Protein AF-A0A0B6Y8K1-F1 (afdb_monomer_lite)

InterPro domains:
  IPR013649 Integrin alpha, first immunoglubulin-like domain [PF08441] (2-98)
  IPR032695 Integrin domain superfamily [SSF69179] (2-98)

Secondary structure (DSSP, 8-state):
-EEETTEEEEEEEEEEEEEE--SS--SEEEEEEEEEE--SPPPTTPPPSEEEEETTTEEESEEEEEEEEEBTEEEEEEEEEEEE---S--SSPP-EEE-

Radius of gyration: 16.27 Å; chains: 1; bounding box: 35×30×46 Å

Sequence (99 aa):
MCVYNGQPWYCLEASVCLHYSGQNLPMLTEVNITLQLDTLERHQNERSRMFFTRDSDKQIELINDLVTANLNQETCYRNYTIYIRKSRDVITPLMMELA

Organism: NCBI:txid1028688

Foldseek 3Di:
DDDAPNDDFDKDKDWDKDAAEDPPDDQKDKDKKKKFWQPPDDDPPDDGQKFFDDPRHDTDGMDIDIDMHGYRDMDGPDMTIMTGHDDPPPPDDIDMDMD

Structure (mmCIF, N/CA/C/O backbone):
data_AF-A0A0B6Y8K1-F1
#
_entry.id   AF-A0A0B6Y8K1-F1
#
loop_
_atom_site.group_PDB
_atom_site.id
_atom_site.type_symbol
_atom_site.label_atom_id
_atom_site.label_alt_id
_atom_site.label_comp_id
_atom_site.label_asym_id
_atom_site.label_entity_id
_atom_site.label_seq_id
_atom_site.pdbx_PDB_ins_code
_atom_site.Cartn_x
_atom_site.Cartn_y
_atom_site.Cartn_z
_atom_site.occupancy
_atom_site.B_iso_or_equiv
_atom_site.auth_seq_id
_atom_site.auth_comp_id
_atom_site.auth_asym_id
_atom_site.auth_atom_id
_atom_site.pdbx_PDB_model_num
ATOM 1 N N . MET A 1 1 ? -17.848 -0.477 3.275 1.00 72.38 1 MET A N 1
ATOM 2 C CA . MET A 1 1 ? -17.650 -0.859 4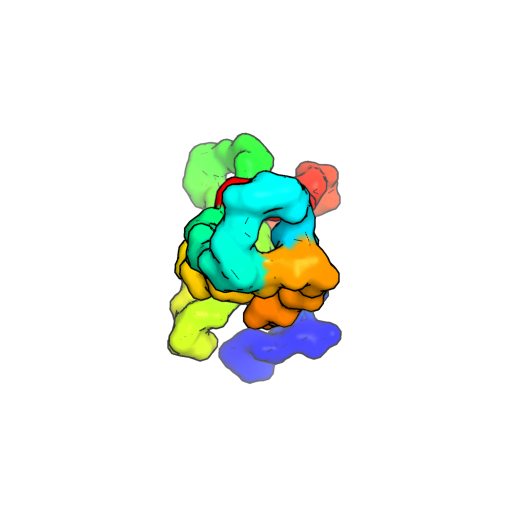.692 1.00 72.38 1 MET A CA 1
ATOM 3 C C . MET A 1 1 ? -17.006 -2.227 4.686 1.00 72.38 1 MET A C 1
ATOM 5 O O . MET A 1 1 ? -17.609 -3.145 4.147 1.00 72.38 1 MET A O 1
ATOM 9 N N . CYS A 1 2 ? -15.769 -2.330 5.169 1.00 90.69 2 CYS A N 1
ATOM 10 C CA . CYS A 1 2 ? -15.017 -3.585 5.153 1.00 90.69 2 CYS A CA 1
ATOM 11 C C . CYS A 1 2 ? -15.300 -4.395 6.419 1.00 90.69 2 CYS A C 1
ATOM 13 O O . CYS A 1 2 ? -15.779 -3.845 7.413 1.00 90.69 2 CYS A O 1
ATOM 15 N N . VAL A 1 3 ? -14.987 -5.690 6.391 1.00 89.19 3 VAL A N 1
ATOM 16 C CA . VAL A 1 3 ? -15.112 -6.580 7.550 1.00 89.19 3 VAL A CA 1
ATOM 17 C C . VAL A 1 3 ? -13.725 -7.065 7.949 1.00 89.19 3 VAL A C 1
ATOM 19 O O . VAL A 1 3 ? -13.006 -7.620 7.126 1.00 89.19 3 VAL A O 1
ATOM 22 N N . TYR A 1 4 ? -13.366 -6.872 9.214 1.00 88.12 4 TYR A N 1
ATOM 23 C CA . TYR A 1 4 ? -12.134 -7.380 9.812 1.00 88.12 4 TYR A CA 1
ATOM 24 C C . TYR A 1 4 ? -12.473 -8.052 11.146 1.00 88.12 4 TYR A C 1
ATOM 26 O O . TYR A 1 4 ? -13.141 -7.462 11.997 1.00 88.12 4 TYR A O 1
ATOM 34 N N . ASN A 1 5 ? -12.072 -9.317 11.297 1.00 87.56 5 ASN A N 1
ATOM 35 C CA . ASN A 1 5 ? -12.382 -10.192 12.438 1.00 87.56 5 ASN A CA 1
ATOM 36 C C . ASN A 1 5 ? -13.881 -10.257 12.776 1.00 87.56 5 ASN A C 1
ATOM 38 O O . ASN A 1 5 ? -14.292 -10.169 13.932 1.00 87.56 5 ASN A O 1
ATOM 42 N N . GLY A 1 6 ? -14.713 -10.371 11.733 1.00 88.44 6 GLY A N 1
ATOM 43 C CA . GLY A 1 6 ? -16.174 -10.451 11.845 1.00 88.44 6 GLY A CA 1
ATOM 44 C C . GLY A 1 6 ? -16.854 -9.147 12.272 1.00 88.44 6 GLY A C 1
ATOM 45 O O . GLY A 1 6 ? -18.072 -9.120 12.422 1.00 88.44 6 GLY A O 1
ATOM 46 N N . GLN A 1 7 ? -16.093 -8.066 12.457 1.00 90.56 7 GLN A N 1
ATOM 47 C CA . GLN A 1 7 ? -16.606 -6.749 12.815 1.00 90.56 7 GLN A CA 1
ATOM 48 C C . GLN A 1 7 ? -16.505 -5.802 11.620 1.00 90.56 7 GLN A C 1
ATOM 50 O O . GLN A 1 7 ? -15.589 -5.933 10.804 1.00 90.56 7 GLN A O 1
ATOM 55 N N . PRO A 1 8 ? -17.418 -4.834 11.492 1.00 92.00 8 PRO A N 1
ATOM 56 C CA . PRO A 1 8 ? -17.314 -3.827 10.456 1.00 92.00 8 PRO A CA 1
ATOM 57 C C . PRO A 1 8 ? -16.284 -2.746 10.789 1.00 92.00 8 PRO A C 1
ATOM 59 O O . PRO A 1 8 ? -16.176 -2.305 11.932 1.00 92.00 8 PRO A O 1
ATOM 62 N N . TRP A 1 9 ? -15.568 -2.278 9.770 1.00 94.25 9 TRP A N 1
ATOM 63 C CA . TRP A 1 9 ? -14.531 -1.253 9.880 1.00 94.25 9 TRP A CA 1
ATOM 64 C C . TRP A 1 9 ? -14.634 -0.212 8.762 1.00 94.25 9 TRP A C 1
ATOM 66 O O . TRP A 1 9 ? -15.063 -0.502 7.636 1.00 94.25 9 TRP A O 1
ATOM 76 N N . TYR A 1 10 ? -14.186 1.008 9.072 1.00 94.06 10 TYR A N 1
ATOM 77 C CA . TYR A 1 10 ? -13.860 2.002 8.054 1.00 94.06 10 TYR A CA 1
ATOM 78 C C . TYR A 1 10 ? -12.590 1.574 7.325 1.00 94.06 10 TYR A C 1
ATOM 80 O O . TYR A 1 10 ? -11.640 1.087 7.942 1.00 94.06 10 TYR A O 1
ATOM 88 N N . CYS A 1 11 ? -12.591 1.740 6.011 1.00 95.31 11 CYS A N 1
ATOM 89 C CA . CYS A 1 11 ? -11.495 1.321 5.161 1.00 95.31 11 CYS A CA 1
ATOM 90 C C . CYS A 1 11 ? -11.429 2.170 3.895 1.00 95.31 11 CYS A C 1
ATOM 92 O O . CYS A 1 11 ? -12.416 2.796 3.504 1.00 95.31 11 CYS A O 1
ATOM 94 N N . LEU A 1 12 ? -10.261 2.142 3.267 1.00 94.19 12 LEU A N 1
ATOM 95 C CA . LEU A 1 12 ? -9.985 2.678 1.944 1.00 94.19 12 LEU A CA 1
ATOM 96 C C . LEU A 1 12 ? -9.509 1.530 1.056 1.00 94.19 12 LEU A C 1
ATOM 98 O O . LEU A 1 12 ? -8.840 0.609 1.529 1.00 94.19 12 LEU A O 1
ATOM 102 N N . GLU A 1 13 ? -9.834 1.603 -0.226 1.00 93.19 13 GLU A N 1
ATOM 103 C CA . GLU A 1 13 ? -9.225 0.757 -1.246 1.00 93.19 13 GLU A CA 1
ATOM 104 C C . GLU A 1 13 ? -8.187 1.591 -1.994 1.00 93.19 13 GLU A C 1
ATOM 106 O O . GLU A 1 13 ? -8.470 2.717 -2.401 1.00 93.19 13 GLU A O 1
ATOM 111 N N . ALA A 1 14 ? -6.978 1.056 -2.136 1.00 92.00 14 ALA A N 1
ATOM 112 C CA . ALA A 1 14 ? -5.892 1.707 -2.852 1.00 92.00 14 ALA A CA 1
ATOM 113 C C . ALA A 1 14 ? -5.331 0.762 -3.914 1.00 92.00 14 ALA A C 1
ATOM 115 O O . ALA A 1 14 ? -5.019 -0.389 -3.619 1.00 92.00 14 ALA A O 1
ATOM 116 N N . SER A 1 15 ? -5.170 1.258 -5.135 1.00 93.06 15 SER A N 1
ATOM 117 C CA . SER A 1 15 ? -4.516 0.541 -6.231 1.00 93.06 15 SER A CA 1
ATOM 118 C C . SER A 1 15 ? -3.198 1.227 -6.537 1.00 93.06 15 SER A C 1
ATOM 120 O O . SER A 1 15 ? -3.161 2.450 -6.667 1.00 93.06 15 SER A O 1
ATOM 122 N N . VAL A 1 16 ? -2.121 0.453 -6.660 1.00 91.88 16 VAL A N 1
ATOM 123 C CA . VAL A 1 16 ? -0.827 0.993 -7.085 1.00 91.88 16 VAL A CA 1
ATOM 124 C C . VAL A 1 16 ? -0.517 0.484 -8.485 1.00 91.88 16 VAL A C 1
ATOM 126 O O . VAL A 1 16 ? -0.541 -0.723 -8.741 1.00 91.88 16 VAL A O 1
ATOM 129 N N . CYS A 1 17 ? -0.233 1.423 -9.383 1.00 93.31 17 CYS A N 1
ATOM 130 C CA . CYS A 1 17 ? 0.044 1.161 -10.786 1.00 93.31 17 CYS A CA 1
ATOM 131 C C . CYS A 1 17 ? 1.405 1.737 -11.170 1.00 93.31 17 CYS A C 1
ATOM 133 O O . CYS A 1 17 ? 1.780 2.819 -10.719 1.00 93.31 17 CYS A O 1
ATOM 135 N N . LEU A 1 18 ? 2.139 1.001 -11.999 1.00 92.81 18 LEU A N 1
ATOM 136 C CA . LEU A 1 18 ? 3.421 1.419 -12.550 1.00 92.81 18 LEU A CA 1
ATOM 137 C C . LEU A 1 18 ? 3.324 1.513 -14.067 1.00 92.81 18 LEU A C 1
ATOM 139 O O . LEU A 1 18 ? 2.800 0.604 -14.708 1.00 92.81 18 LEU A O 1
ATOM 143 N N . HIS A 1 19 ? 3.889 2.574 -14.637 1.00 94.62 19 HIS A N 1
ATOM 144 C CA . HIS A 1 19 ? 4.104 2.698 -16.072 1.00 94.62 19 HIS A CA 1
ATOM 145 C C . HIS A 1 19 ? 5.604 2.755 -16.353 1.00 94.62 19 HIS A C 1
ATOM 147 O O . HIS A 1 19 ? 6.290 3.679 -15.914 1.00 94.62 19 HIS A O 1
ATOM 153 N N . TYR A 1 20 ? 6.118 1.755 -17.066 1.00 94.62 20 TYR A N 1
ATOM 154 C CA . TYR A 1 20 ? 7.537 1.641 -17.385 1.00 94.62 20 TYR A CA 1
ATOM 155 C C . TYR A 1 20 ? 7.769 1.965 -18.860 1.00 94.62 20 TYR A C 1
ATOM 157 O O . TYR A 1 20 ? 7.283 1.252 -19.729 1.00 94.62 20 TYR A O 1
ATOM 165 N N . SER A 1 21 ? 8.502 3.036 -19.168 1.00 95.81 21 SER A N 1
ATOM 166 C CA . SER A 1 21 ? 8.706 3.505 -20.548 1.00 95.81 21 SER A CA 1
ATOM 167 C C . SER A 1 21 ? 10.067 4.174 -20.729 1.00 95.81 21 SER A C 1
ATOM 169 O O . SER A 1 21 ? 10.547 4.848 -19.819 1.00 95.81 21 SER A O 1
ATOM 171 N N . GLY A 1 22 ? 10.664 4.047 -21.915 1.00 94.19 22 GLY A N 1
ATOM 172 C CA . GLY A 1 22 ? 11.938 4.682 -22.261 1.00 94.19 22 GLY A CA 1
ATOM 173 C C . GLY A 1 22 ? 12.631 4.015 -23.451 1.00 94.19 22 GLY A C 1
ATOM 174 O O . GLY A 1 22 ? 12.094 3.092 -24.060 1.00 94.19 22 GLY A O 1
ATOM 175 N N . GLN A 1 23 ? 13.828 4.494 -23.798 1.00 95.25 23 GLN A N 1
ATOM 176 C CA . GLN A 1 23 ? 14.644 3.949 -24.892 1.00 95.25 23 GLN A CA 1
ATOM 177 C C . GLN A 1 23 ? 15.761 3.052 -24.347 1.00 95.25 23 GLN A C 1
ATOM 179 O O . GLN A 1 23 ? 16.314 3.341 -23.290 1.00 95.25 23 GLN A O 1
ATOM 184 N N . ASN A 1 24 ? 16.130 2.004 -25.096 1.00 94.81 24 ASN A N 1
ATOM 185 C CA . ASN A 1 24 ? 17.192 1.048 -24.733 1.00 94.81 24 ASN A CA 1
ATOM 186 C C . ASN A 1 24 ? 16.988 0.376 -23.363 1.00 94.81 24 ASN A C 1
ATOM 188 O O . ASN A 1 24 ? 17.943 0.114 -22.635 1.00 94.81 24 ASN A O 1
ATOM 192 N N . LEU A 1 25 ? 15.730 0.108 -23.017 1.00 95.25 25 LEU A N 1
ATOM 193 C CA . LEU A 1 25 ? 15.338 -0.553 -21.780 1.00 95.25 25 LEU A CA 1
ATOM 194 C C . LEU A 1 25 ? 15.021 -2.040 -22.020 1.00 95.25 25 LEU A C 1
ATOM 196 O O . LEU A 1 25 ? 14.554 -2.392 -23.108 1.00 95.25 25 LEU A O 1
ATOM 200 N N . PRO A 1 26 ? 15.241 -2.918 -21.025 1.00 96.31 26 PRO A N 1
ATOM 201 C CA . PRO A 1 26 ? 14.749 -4.292 -21.059 1.00 96.31 26 PRO A CA 1
ATOM 202 C C . PRO A 1 26 ? 13.229 -4.367 -21.254 1.00 96.31 26 PRO A C 1
ATOM 204 O O . PRO A 1 26 ? 12.492 -3.472 -20.851 1.00 96.31 26 PRO A O 1
ATOM 207 N N . MET A 1 27 ? 12.742 -5.472 -21.827 1.00 95.69 27 MET A N 1
ATOM 208 C CA . MET A 1 27 ? 11.297 -5.705 -21.976 1.00 95.69 27 MET A CA 1
ATOM 209 C C . MET A 1 27 ? 10.591 -5.873 -20.621 1.00 95.69 27 MET A C 1
ATOM 211 O O . MET A 1 27 ? 9.440 -5.463 -20.479 1.00 95.69 27 MET A O 1
ATOM 215 N N . LEU A 1 28 ? 11.290 -6.461 -19.646 1.00 95.25 28 LEU A N 1
ATOM 216 C CA . LEU A 1 28 ? 10.831 -6.715 -18.283 1.00 95.25 28 LEU A CA 1
ATOM 217 C C . LEU A 1 28 ? 11.851 -6.144 -17.298 1.00 95.25 28 LEU A C 1
ATOM 219 O O . LEU A 1 28 ? 13.054 -6.334 -17.484 1.00 95.25 28 LEU A O 1
ATOM 223 N N . THR A 1 29 ? 11.375 -5.512 -16.232 1.00 95.06 29 THR A N 1
ATOM 224 C CA . THR A 1 29 ? 12.200 -5.143 -15.077 1.00 95.06 29 THR A CA 1
ATOM 225 C C . THR A 1 29 ? 11.469 -5.473 -13.788 1.00 95.06 29 THR A C 1
ATOM 227 O O . THR A 1 29 ? 10.242 -5.439 -13.740 1.00 95.06 29 THR A O 1
ATOM 230 N N . GLU A 1 30 ? 12.216 -5.762 -12.732 1.00 95.25 30 GLU A N 1
ATOM 231 C CA . GLU A 1 30 ? 11.661 -5.868 -11.387 1.00 95.25 30 GLU A CA 1
ATOM 232 C C . GLU A 1 30 ? 11.828 -4.537 -10.649 1.00 95.25 30 GLU A C 1
ATOM 234 O O . GLU A 1 30 ? 12.851 -3.863 -10.780 1.00 95.25 30 GLU A O 1
ATOM 239 N N . VAL A 1 31 ? 10.807 -4.152 -9.890 1.00 93.19 31 VAL A N 1
ATOM 240 C CA . VAL A 1 31 ? 10.758 -2.926 -9.094 1.00 93.19 31 VAL A CA 1
ATOM 241 C C . VAL A 1 31 ? 10.400 -3.316 -7.668 1.00 93.19 31 VAL A C 1
ATOM 243 O O . VAL A 1 31 ? 9.355 -3.920 -7.431 1.00 93.19 31 VAL A O 1
ATOM 246 N N . ASN A 1 32 ? 11.272 -2.982 -6.718 1.00 94.50 32 ASN A N 1
ATOM 247 C CA . ASN A 1 32 ? 10.942 -3.068 -5.299 1.00 94.50 32 ASN A CA 1
ATOM 248 C C . ASN A 1 32 ? 10.119 -1.846 -4.917 1.00 94.50 32 ASN A C 1
ATOM 250 O O . ASN A 1 32 ? 10.545 -0.726 -5.182 1.00 94.50 32 ASN A O 1
ATOM 254 N N . ILE A 1 33 ? 8.973 -2.076 -4.291 1.00 92.94 33 ILE A N 1
ATOM 255 C CA . ILE A 1 33 ? 8.059 -1.024 -3.868 1.00 92.94 33 ILE A CA 1
ATOM 256 C C . ILE A 1 33 ? 7.798 -1.176 -2.381 1.00 92.94 33 ILE A C 1
ATOM 258 O O . ILE A 1 33 ? 7.441 -2.259 -1.909 1.00 92.94 33 ILE A O 1
ATOM 262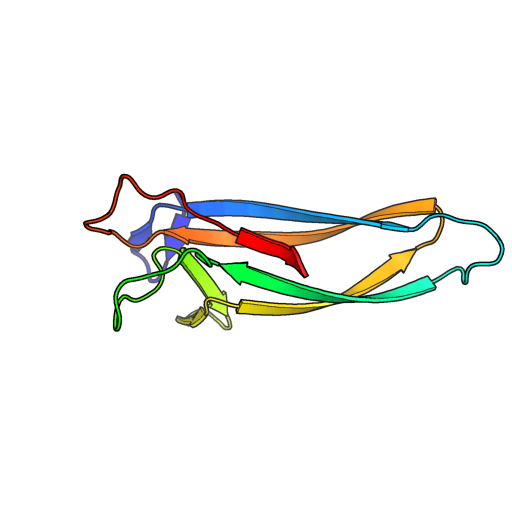 N N . THR A 1 34 ? 7.925 -0.067 -1.663 1.00 94.62 34 THR A N 1
ATOM 263 C CA . THR A 1 34 ? 7.556 0.033 -0.255 1.00 94.62 34 THR A CA 1
ATOM 264 C C . THR A 1 34 ? 6.352 0.950 -0.113 1.00 94.62 34 THR A C 1
ATOM 266 O O . THR A 1 34 ? 6.407 2.114 -0.493 1.00 94.62 34 THR A O 1
ATOM 269 N N . LEU A 1 35 ? 5.261 0.443 0.459 1.00 94.25 35 LEU A N 1
ATOM 270 C CA . LEU A 1 35 ? 4.091 1.246 0.811 1.00 94.25 35 LEU A CA 1
ATOM 271 C C . LEU A 1 35 ? 3.971 1.333 2.330 1.00 94.25 35 LEU A C 1
ATOM 273 O O . LEU A 1 35 ? 3.719 0.325 2.997 1.00 94.25 35 LEU A O 1
ATOM 277 N N . GLN A 1 36 ? 4.119 2.540 2.870 1.00 95.12 36 GLN A N 1
ATOM 278 C CA . GLN A 1 36 ? 4.031 2.819 4.299 1.00 95.12 36 GLN A CA 1
ATOM 279 C C . GLN A 1 36 ? 2.815 3.691 4.621 1.00 95.12 36 GLN A C 1
ATOM 281 O O . GLN A 1 36 ? 2.484 4.635 3.903 1.00 95.12 36 GLN A O 1
ATOM 286 N N . LEU A 1 37 ? 2.134 3.363 5.719 1.00 94.88 37 LEU A N 1
ATOM 287 C CA . LEU A 1 37 ? 0.909 4.023 6.148 1.00 94.88 37 LEU A CA 1
ATOM 288 C C . LEU A 1 37 ? 1.124 4.945 7.351 1.00 94.88 37 LEU A C 1
ATOM 290 O O . LEU A 1 37 ? 1.776 4.594 8.335 1.00 94.88 37 LEU A O 1
ATOM 294 N N . ASP A 1 38 ? 0.433 6.079 7.305 1.00 92.50 38 ASP A N 1
ATOM 295 C CA . ASP A 1 38 ? 0.308 7.107 8.340 1.00 92.50 38 ASP A CA 1
ATOM 296 C C . ASP A 1 38 ? 1.671 7.682 8.752 1.00 92.50 38 ASP A C 1
ATOM 298 O O . ASP A 1 38 ? 2.021 7.679 9.930 1.00 92.50 38 ASP A O 1
ATOM 302 N N . THR A 1 39 ? 2.476 8.102 7.770 1.00 90.75 39 THR A N 1
ATOM 303 C CA . THR A 1 39 ? 3.891 8.489 7.947 1.00 90.75 39 THR A CA 1
ATOM 304 C C . THR A 1 39 ? 4.122 9.871 8.564 1.00 90.75 39 THR A C 1
ATOM 306 O O . THR A 1 39 ? 5.263 10.199 8.880 1.00 90.75 39 THR A O 1
ATOM 309 N N . LEU A 1 40 ? 3.073 10.670 8.789 1.00 85.31 40 LEU A N 1
ATOM 310 C CA . LEU A 1 40 ? 3.202 11.957 9.482 1.00 85.31 40 LEU A CA 1
ATOM 311 C C . LEU A 1 40 ? 3.700 11.773 10.921 1.00 85.31 40 LEU A C 1
ATOM 313 O O . LEU A 1 40 ? 3.380 10.773 11.567 1.00 85.31 40 LEU A O 1
ATOM 317 N N . GLU A 1 41 ? 4.471 12.752 11.414 1.00 67.06 41 GLU A N 1
ATOM 318 C CA . GLU A 1 41 ? 5.009 12.749 12.778 1.00 67.06 41 GLU A CA 1
ATOM 319 C C . GLU A 1 41 ? 3.891 12.519 13.799 1.00 67.06 41 GLU A C 1
ATOM 321 O O . GLU A 1 41 ? 2.938 13.292 13.901 1.00 67.06 41 GLU A O 1
ATOM 326 N N . ARG A 1 42 ? 4.018 11.426 14.553 1.00 66.62 42 ARG A N 1
ATOM 327 C CA . ARG A 1 42 ? 3.076 11.035 15.603 1.00 66.62 42 ARG A CA 1
ATOM 328 C C . ARG A 1 42 ? 3.643 11.417 16.961 1.00 66.62 42 ARG A C 1
ATOM 330 O O . ARG A 1 42 ? 4.864 11.466 17.145 1.00 66.62 42 ARG A O 1
ATOM 337 N N . HIS A 1 43 ? 2.776 11.598 17.952 1.00 61.50 43 HIS A N 1
ATOM 338 C CA . HIS A 1 43 ? 3.247 11.609 19.331 1.00 61.50 43 HIS A CA 1
ATOM 339 C C . HIS A 1 43 ? 3.918 10.262 19.658 1.00 61.50 43 HIS A C 1
ATOM 341 O O . HIS A 1 43 ? 3.483 9.202 19.197 1.00 61.50 43 HIS A O 1
ATOM 347 N N . GLN A 1 44 ? 5.000 10.291 20.444 1.00 57.66 44 GLN A N 1
ATOM 348 C CA . GLN A 1 44 ? 5.686 9.068 20.872 1.00 57.66 44 GLN A CA 1
ATOM 349 C C . GLN A 1 44 ? 4.667 8.097 21.501 1.00 57.66 44 GLN A C 1
ATOM 351 O O . GLN A 1 44 ? 3.886 8.493 22.363 1.00 57.66 44 GLN A O 1
ATOM 356 N N . ASN A 1 45 ? 4.690 6.832 21.065 1.00 67.38 45 ASN A N 1
ATOM 357 C CA . ASN A 1 45 ? 3.783 5.734 21.445 1.00 67.38 45 ASN A CA 1
ATOM 358 C C . ASN A 1 45 ? 2.382 5.707 20.805 1.00 67.38 45 ASN A C 1
ATOM 360 O O . ASN A 1 45 ? 1.593 4.820 21.145 1.00 67.38 45 ASN A O 1
ATOM 364 N N . GLU A 1 46 ? 2.053 6.585 19.855 1.00 76.06 46 GLU A N 1
ATOM 365 C CA . GLU A 1 46 ? 0.806 6.437 19.096 1.00 76.06 46 GLU A CA 1
ATOM 366 C C . GLU A 1 46 ? 0.933 5.389 17.981 1.00 76.06 46 GLU A C 1
ATOM 368 O O . GLU A 1 46 ? 1.797 5.443 17.100 1.00 76.06 46 GLU A 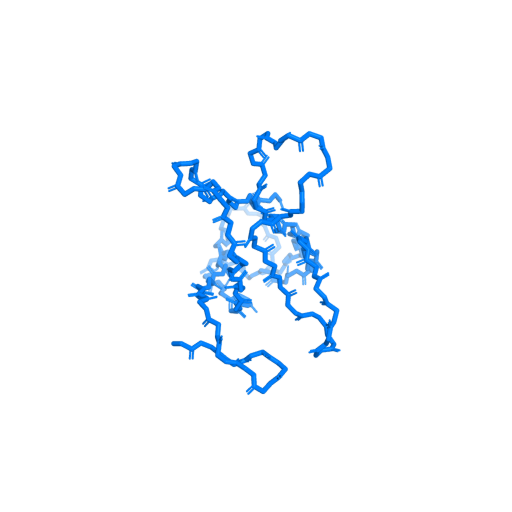O 1
ATOM 373 N N . ARG A 1 47 ? 0.033 4.402 18.020 1.00 84.69 47 ARG A N 1
ATOM 374 C CA . ARG A 1 47 ? -0.125 3.411 16.951 1.00 84.69 47 ARG A CA 1
ATOM 375 C C . ARG A 1 47 ? -0.663 4.094 15.694 1.00 84.69 47 ARG A C 1
ATOM 377 O O . ARG A 1 47 ? -1.461 5.021 15.811 1.00 84.69 47 ARG A O 1
ATOM 384 N N . SER A 1 48 ? -0.306 3.593 14.510 1.00 90.75 48 SER A N 1
ATOM 385 C CA . SER A 1 48 ? -0.869 4.111 13.258 1.00 90.75 48 SER A CA 1
ATOM 386 C C . SER A 1 48 ? -2.387 4.094 13.288 1.00 90.75 48 SER A C 1
ATOM 388 O O . SER A 1 48 ? -3.017 3.176 13.826 1.00 90.75 48 SER A O 1
ATOM 390 N N . ARG A 1 49 ? -2.998 5.080 12.647 1.00 93.81 49 ARG A N 1
ATOM 391 C CA . ARG A 1 49 ? -4.439 5.114 12.408 1.00 93.81 49 ARG A CA 1
ATOM 392 C C . ARG A 1 49 ? -4.829 4.211 11.248 1.00 93.81 49 ARG A C 1
ATOM 394 O O . ARG A 1 49 ? -6.001 3.884 11.122 1.00 93.81 49 ARG A O 1
ATOM 401 N N . MET A 1 50 ? -3.871 3.752 10.448 1.00 94.50 50 MET A N 1
ATOM 402 C CA . MET A 1 50 ? -4.099 2.899 9.288 1.00 94.50 50 MET A CA 1
ATOM 403 C C . MET A 1 50 ? -3.347 1.571 9.403 1.00 94.50 50 MET A C 1
ATOM 405 O O . MET A 1 50 ? -2.334 1.456 10.092 1.00 94.50 50 MET A O 1
ATOM 409 N N . PHE A 1 51 ? -3.862 0.522 8.772 1.00 94.81 51 PHE A N 1
ATOM 410 C CA . PHE A 1 51 ? -3.152 -0.750 8.675 1.00 94.81 51 PHE A CA 1
ATOM 411 C C . PHE A 1 51 ? -3.643 -1.602 7.517 1.00 94.81 51 PHE A C 1
ATOM 413 O O . PHE A 1 51 ? -4.795 -1.517 7.099 1.00 94.81 51 PHE A O 1
ATOM 420 N N . PHE A 1 52 ? -2.769 -2.493 7.075 1.00 94.50 52 PHE A N 1
ATOM 421 C CA . PHE A 1 52 ? -3.113 -3.633 6.245 1.00 94.50 52 PHE A CA 1
ATOM 422 C C . PHE A 1 52 ? -3.282 -4.883 7.104 1.00 94.50 52 PHE A C 1
ATOM 424 O O . PHE A 1 52 ? -2.760 -4.974 8.220 1.00 94.50 52 PHE A O 1
ATOM 431 N N . THR A 1 53 ? -3.946 -5.884 6.541 1.00 91.06 53 THR A N 1
ATOM 432 C CA . THR A 1 53 ? -4.034 -7.232 7.106 1.00 91.06 53 THR A CA 1
ATOM 433 C C . THR A 1 53 ? -3.169 -8.177 6.286 1.00 91.06 53 THR A C 1
ATOM 435 O O . THR A 1 53 ? -3.438 -8.384 5.102 1.00 91.06 53 THR A O 1
ATOM 438 N N . ARG A 1 54 ? -2.144 -8.766 6.903 1.00 80.12 54 ARG A N 1
ATOM 439 C CA . ARG A 1 54 ? -1.367 -9.860 6.309 1.00 80.12 54 ARG A CA 1
ATOM 440 C C . ARG A 1 54 ? -1.714 -11.154 7.033 1.00 80.12 54 ARG A C 1
ATOM 442 O O . ARG A 1 54 ? -1.816 -11.148 8.259 1.00 80.12 54 ARG A O 1
ATOM 449 N N . ASP A 1 55 ? -1.922 -12.226 6.272 1.00 74.31 55 ASP A N 1
ATOM 450 C CA . ASP A 1 55 ? -2.256 -13.558 6.795 1.00 74.31 55 ASP A CA 1
ATOM 451 C C . ASP A 1 55 ? -3.438 -13.516 7.783 1.00 74.31 55 ASP A C 1
ATOM 453 O O . ASP A 1 55 ? -3.382 -14.033 8.895 1.00 74.31 55 ASP A O 1
ATOM 457 N N . SER A 1 56 ? -4.494 -12.812 7.358 1.00 68.44 56 SER A N 1
ATOM 458 C CA . SER A 1 56 ? -5.818 -12.674 7.986 1.00 68.44 56 SER A CA 1
ATOM 459 C C . SER A 1 56 ? -5.902 -12.007 9.365 1.00 68.44 56 SER A C 1
ATOM 461 O O . SER A 1 56 ? -6.941 -11.422 9.644 1.00 68.44 56 SER A O 1
ATOM 463 N N . ASP A 1 57 ? -4.841 -11.968 10.174 1.00 72.38 57 ASP A N 1
ATOM 464 C CA . ASP A 1 57 ? -4.919 -11.416 11.539 1.00 72.38 57 ASP A CA 1
ATOM 465 C C . ASP A 1 57 ? -3.820 -10.412 11.897 1.00 72.38 57 ASP A C 1
ATOM 467 O O . ASP A 1 57 ? -4.002 -9.585 12.799 1.00 72.38 57 ASP A O 1
ATOM 471 N N . LYS A 1 58 ? -2.683 -10.413 11.193 1.00 86.50 58 LYS A N 1
ATOM 472 C CA . LYS A 1 58 ? -1.573 -9.531 11.554 1.00 86.50 58 LYS A CA 1
ATOM 473 C C . LYS A 1 58 ? -1.761 -8.149 10.944 1.00 86.50 58 LYS A C 1
ATOM 475 O O . LYS A 1 58 ? -1.682 -7.963 9.730 1.00 86.50 58 LYS A O 1
ATOM 480 N N . GLN A 1 59 ? -1.960 -7.166 11.817 1.00 92.44 59 GLN A N 1
ATOM 481 C CA . GLN A 1 59 ? -1.986 -5.760 11.430 1.00 92.44 59 GLN A CA 1
ATOM 482 C C . GLN A 1 59 ? -0.562 -5.281 11.154 1.00 92.44 59 GLN A C 1
ATOM 484 O O . GLN A 1 59 ? 0.294 -5.344 12.038 1.00 92.44 59 GLN A O 1
ATOM 489 N N . ILE A 1 60 ? -0.329 -4.788 9.944 1.00 93.62 60 ILE A N 1
ATOM 490 C CA . ILE A 1 60 ? 0.952 -4.220 9.515 1.00 93.62 60 ILE A CA 1
ATOM 491 C C . ILE A 1 60 ? 0.737 -2.813 8.964 1.00 93.62 60 ILE A C 1
ATOM 493 O O . ILE A 1 60 ? -0.346 -2.478 8.495 1.00 93.62 60 ILE A O 1
ATOM 497 N N . GLU A 1 61 ? 1.769 -1.984 9.033 1.00 93.94 61 GLU A N 1
ATOM 498 C CA . GLU A 1 61 ? 1.719 -0.572 8.615 1.00 93.94 61 GLU A CA 1
ATOM 499 C C . GLU A 1 61 ? 2.621 -0.312 7.399 1.00 93.94 61 GLU A C 1
ATOM 501 O O . GLU A 1 61 ? 2.663 0.799 6.882 1.00 93.94 61 GLU A O 1
ATOM 506 N N . LEU A 1 62 ? 3.333 -1.347 6.949 1.00 93.75 62 LEU A N 1
ATOM 507 C CA . LEU A 1 62 ? 4.296 -1.303 5.863 1.00 93.75 62 LEU A CA 1
ATOM 508 C C . LEU A 1 62 ? 4.197 -2.589 5.038 1.00 93.75 62 LEU A C 1
ATOM 510 O O . LEU A 1 62 ? 4.134 -3.686 5.604 1.00 93.75 62 LEU A O 1
ATOM 514 N N . ILE A 1 63 ? 4.199 -2.447 3.717 1.00 93.38 63 ILE A N 1
ATOM 515 C CA . ILE A 1 63 ? 4.269 -3.540 2.745 1.00 93.38 63 ILE A CA 1
ATOM 516 C C . ILE A 1 63 ? 5.499 -3.330 1.870 1.00 93.38 63 ILE A C 1
ATOM 518 O O . ILE A 1 63 ? 5.738 -2.218 1.415 1.00 93.38 63 ILE A O 1
ATOM 522 N N . ASN A 1 64 ? 6.232 -4.416 1.627 1.00 93.56 64 ASN A N 1
ATOM 523 C CA . ASN A 1 64 ? 7.294 -4.486 0.631 1.00 93.56 64 ASN A CA 1
ATOM 524 C C . ASN A 1 64 ? 6.881 -5.523 -0.410 1.00 93.56 64 ASN A C 1
ATOM 526 O O . ASN A 1 64 ? 6.700 -6.687 -0.042 1.00 93.56 64 ASN A O 1
ATOM 530 N N . ASP A 1 65 ? 6.760 -5.109 -1.665 1.00 91.56 65 ASP A N 1
ATOM 531 C CA . ASP A 1 65 ? 6.415 -5.980 -2.787 1.00 91.56 65 ASP A CA 1
ATOM 532 C C . ASP A 1 65 ? 7.464 -5.831 -3.905 1.00 91.56 65 ASP A C 1
ATOM 534 O O . ASP A 1 65 ? 7.984 -4.744 -4.154 1.00 91.56 65 ASP A O 1
ATOM 538 N N . LEU A 1 66 ? 7.774 -6.942 -4.578 1.00 93.19 66 LEU A N 1
ATOM 539 C CA . LEU A 1 66 ? 8.591 -6.972 -5.793 1.00 93.19 66 LEU A CA 1
ATOM 540 C C . LEU A 1 66 ? 7.648 -7.131 -6.984 1.00 93.19 66 LEU A C 1
ATOM 542 O O . LEU A 1 66 ? 6.905 -8.110 -7.062 1.00 93.19 66 LEU A O 1
ATOM 546 N N . VAL A 1 67 ? 7.659 -6.163 -7.894 1.00 92.75 67 VAL A N 1
ATOM 547 C CA . VAL A 1 67 ? 6.705 -6.078 -9.003 1.00 92.75 67 VAL A CA 1
ATOM 548 C C . VAL A 1 67 ? 7.442 -6.143 -10.326 1.00 92.75 67 VAL A C 1
ATOM 550 O O . VAL A 1 67 ? 8.397 -5.405 -10.549 1.00 92.75 67 VAL A O 1
ATOM 553 N N . THR A 1 68 ? 6.975 -6.993 -11.234 1.00 93.81 68 THR A N 1
ATOM 554 C CA . THR A 1 68 ? 7.458 -7.001 -12.616 1.00 93.81 68 THR A CA 1
ATOM 555 C C . THR A 1 68 ? 6.722 -5.936 -13.424 1.00 93.81 68 THR A C 1
ATOM 557 O O . THR A 1 68 ? 5.494 -5.956 -13.506 1.00 93.81 68 THR A O 1
ATOM 560 N N . ALA A 1 69 ? 7.469 -5.018 -14.032 1.00 93.81 69 ALA A N 1
ATOM 561 C CA . ALA A 1 69 ? 6.951 -4.002 -14.936 1.00 93.81 69 ALA A CA 1
AT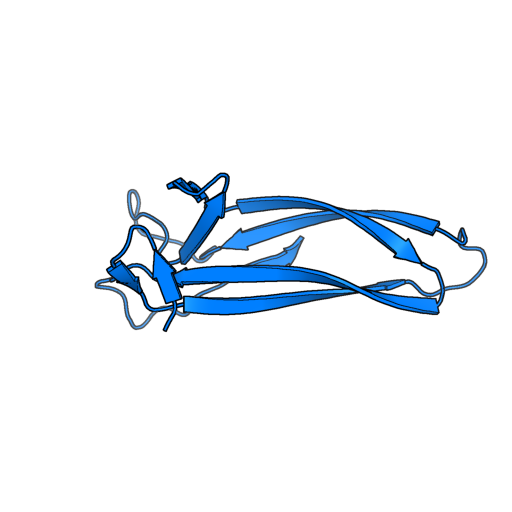OM 562 C C . ALA A 1 69 ? 7.354 -4.308 -16.385 1.00 93.81 69 ALA A C 1
ATOM 564 O O . ALA A 1 69 ? 8.496 -4.688 -16.664 1.00 93.81 69 ALA A O 1
ATOM 565 N N . ASN A 1 70 ? 6.410 -4.103 -17.303 1.00 94.62 70 ASN A N 1
ATOM 566 C CA . ASN A 1 70 ? 6.581 -4.354 -18.731 1.00 94.62 70 ASN A CA 1
ATOM 567 C C . ASN A 1 70 ? 6.779 -3.040 -19.487 1.00 94.62 70 ASN A C 1
ATOM 569 O O . ASN A 1 70 ? 6.079 -2.057 -19.234 1.00 94.62 70 ASN A O 1
ATOM 573 N N . LEU A 1 71 ? 7.705 -3.029 -20.446 1.00 96.06 71 LEU A N 1
ATOM 574 C CA . LEU A 1 71 ? 7.994 -1.834 -21.234 1.00 96.06 71 LEU A CA 1
ATOM 575 C C . LEU A 1 71 ? 6.763 -1.373 -22.035 1.00 96.06 71 LEU A C 1
ATOM 577 O O . LEU A 1 71 ? 6.132 -2.155 -22.747 1.00 96.06 71 LEU A O 1
ATOM 581 N N . ASN A 1 72 ? 6.471 -0.076 -21.952 1.00 93.75 72 ASN A N 1
ATOM 582 C CA . ASN A 1 72 ? 5.348 0.633 -22.566 1.00 93.75 72 ASN A CA 1
ATOM 583 C C . ASN A 1 72 ? 3.964 0.116 -22.143 1.00 93.75 72 ASN A C 1
ATOM 585 O O . ASN A 1 72 ? 2.996 0.255 -22.892 1.00 93.75 72 ASN A O 1
ATOM 589 N N . GLN A 1 73 ? 3.853 -0.467 -20.949 1.00 93.38 73 GLN A N 1
ATOM 590 C CA . GLN A 1 73 ? 2.584 -0.915 -20.383 1.00 93.38 73 GLN A CA 1
ATOM 591 C C . GLN A 1 73 ? 2.387 -0.330 -18.986 1.00 93.38 73 GLN A C 1
ATOM 593 O O . GLN A 1 73 ? 3.326 -0.204 -18.202 1.00 93.38 73 GLN A O 1
ATOM 598 N N . GLU A 1 74 ? 1.145 0.037 -18.678 1.00 93.88 74 GLU A N 1
ATOM 599 C CA . GLU A 1 74 ? 0.721 0.281 -17.302 1.00 93.88 74 GLU A CA 1
ATOM 600 C C . GLU A 1 74 ? 0.342 -1.052 -16.653 1.00 93.88 74 GLU A C 1
ATOM 602 O O . GLU A 1 74 ? -0.369 -1.863 -17.244 1.00 93.88 74 GLU A O 1
ATOM 607 N N . THR A 1 75 ? 0.839 -1.298 -15.446 1.00 88.56 75 THR A N 1
ATOM 608 C CA . THR A 1 75 ? 0.535 -2.499 -14.666 1.00 88.56 75 THR A CA 1
ATOM 609 C C . THR A 1 75 ? 0.107 -2.095 -13.261 1.00 88.56 75 THR A C 1
ATOM 611 O O . THR A 1 75 ? 0.919 -1.611 -12.472 1.00 88.56 75 THR A O 1
ATOM 614 N N . CYS A 1 76 ? -1.170 -2.310 -12.939 1.00 90.94 76 CYS A N 1
ATOM 615 C CA . CYS A 1 76 ? -1.687 -2.223 -11.574 1.00 90.94 76 CYS A CA 1
ATOM 616 C C . CYS A 1 76 ? -1.509 -3.578 -10.897 1.00 90.94 76 CYS A C 1
ATOM 618 O O . CYS A 1 76 ? -2.202 -4.540 -11.225 1.00 90.94 76 CYS A O 1
ATOM 620 N N . TYR A 1 77 ? -0.541 -3.675 -9.993 1.00 84.75 77 TYR A N 1
ATOM 621 C CA . TYR A 1 77 ? -0.086 -4.975 -9.498 1.00 84.75 77 TYR A CA 1
ATOM 622 C C . TYR A 1 77 ? -0.869 -5.459 -8.278 1.00 84.75 77 TYR A C 1
ATOM 624 O O . TYR A 1 77 ? -0.928 -6.663 -8.021 1.00 84.75 77 TYR A O 1
ATOM 632 N N . ARG A 1 78 ? -1.474 -4.544 -7.511 1.00 87.00 78 ARG A N 1
ATOM 633 C CA . ARG A 1 78 ? -2.215 -4.910 -6.305 1.00 87.00 78 ARG A CA 1
ATOM 634 C C . ARG A 1 78 ? -3.245 -3.867 -5.907 1.00 87.00 78 ARG A C 1
ATOM 636 O O . ARG A 1 78 ? -2.986 -2.665 -5.956 1.00 87.00 78 ARG A O 1
ATOM 643 N N . ASN A 1 79 ? -4.382 -4.375 -5.441 1.00 91.06 79 ASN A N 1
ATOM 644 C CA . ASN A 1 79 ? -5.375 -3.612 -4.703 1.00 91.06 79 ASN A CA 1
ATOM 645 C C . ASN A 1 79 ? -5.199 -3.915 -3.216 1.00 91.06 79 ASN A C 1
ATOM 647 O O . ASN A 1 79 ? -5.196 -5.076 -2.799 1.00 91.06 79 ASN A O 1
ATOM 651 N N . TYR A 1 80 ? -5.047 -2.867 -2.423 1.00 91.88 80 TYR A N 1
ATOM 652 C CA . TYR A 1 80 ? -4.907 -2.927 -0.983 1.00 91.88 80 TYR A CA 1
ATOM 653 C C . TYR A 1 80 ? -6.193 -2.470 -0.317 1.00 91.88 80 TYR A C 1
ATOM 655 O O . TYR A 1 80 ? -6.712 -1.397 -0.617 1.00 91.88 80 TYR A O 1
ATOM 663 N N . THR A 1 81 ? -6.657 -3.248 0.655 1.00 94.50 81 THR A N 1
ATOM 664 C CA . THR A 1 81 ? -7.641 -2.780 1.629 1.00 94.50 81 THR A CA 1
ATOM 665 C C . THR A 1 81 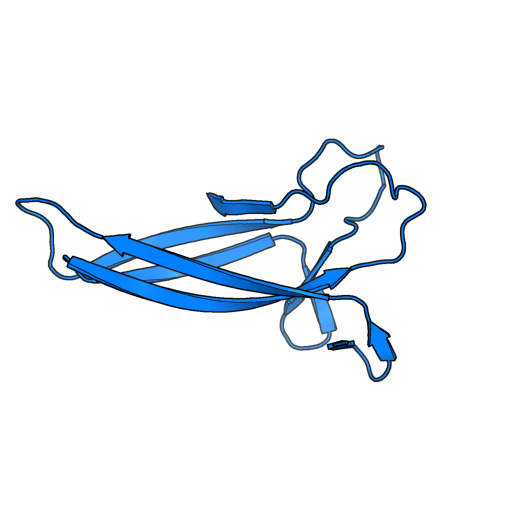? -6.894 -2.232 2.839 1.00 94.50 81 THR A C 1
ATOM 667 O O . THR A 1 81 ? -6.185 -2.967 3.530 1.00 94.50 81 THR A O 1
ATOM 670 N N . ILE A 1 82 ? -7.050 -0.936 3.089 1.00 95.50 82 ILE A N 1
ATOM 671 C CA . ILE A 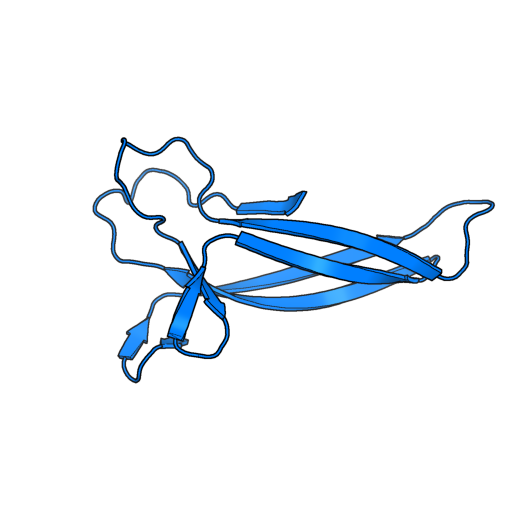1 82 ? -6.439 -0.221 4.207 1.00 95.50 82 ILE A CA 1
ATOM 672 C C . ILE A 1 82 ? -7.521 0.034 5.244 1.00 95.50 82 ILE A C 1
ATOM 674 O O . ILE A 1 82 ? -8.500 0.723 4.971 1.00 95.50 82 ILE A O 1
ATOM 678 N N . TYR A 1 83 ? -7.355 -0.506 6.442 1.00 95.38 83 TYR A N 1
ATOM 679 C CA . TYR A 1 83 ? -8.299 -0.349 7.541 1.00 95.38 83 TYR A CA 1
ATOM 680 C C . TYR A 1 83 ? -7.944 0.861 8.397 1.00 95.38 83 TYR A C 1
ATOM 682 O O . TYR A 1 83 ? -6.770 1.120 8.657 1.00 95.38 83 TYR A O 1
ATOM 690 N N . ILE A 1 84 ? -8.966 1.574 8.876 1.00 94.06 84 ILE A N 1
ATOM 691 C CA . ILE A 1 84 ? -8.819 2.784 9.688 1.00 94.06 84 ILE A CA 1
ATOM 692 C C . ILE A 1 84 ? -9.220 2.485 11.136 1.00 94.06 84 ILE A C 1
ATOM 694 O O . ILE A 1 84 ? -10.359 2.114 11.426 1.00 94.06 84 ILE A O 1
ATOM 698 N N . ARG A 1 85 ? -8.284 2.675 12.068 1.00 92.00 85 ARG A N 1
ATOM 699 C CA . ARG A 1 85 ? -8.523 2.635 13.514 1.00 92.00 85 ARG A CA 1
ATOM 700 C C . ARG A 1 85 ? -9.224 3.906 13.966 1.00 92.00 85 ARG A C 1
ATOM 702 O O . ARG A 1 85 ? -8.950 5.001 13.484 1.00 92.00 85 ARG A O 1
ATOM 709 N N . LYS A 1 86 ? -10.091 3.770 14.968 1.00 89.94 86 LYS A N 1
ATOM 710 C CA . LYS A 1 86 ? -10.662 4.928 15.653 1.00 89.94 86 LYS A CA 1
ATOM 711 C C . LYS A 1 86 ? -9.537 5.697 16.356 1.00 89.94 86 LYS A C 1
ATOM 713 O O . LYS A 1 86 ? -8.859 5.132 17.210 1.00 89.94 86 LYS A O 1
ATOM 718 N N . SER A 1 87 ? -9.377 6.971 16.013 1.00 86.75 87 SER A N 1
ATOM 719 C CA . SER A 1 87 ? -8.395 7.877 16.613 1.00 86.75 87 SER A CA 1
ATOM 720 C C . SER A 1 87 ? -9.085 9.048 17.305 1.00 86.75 87 SER A C 1
ATOM 722 O O . SER A 1 87 ? -10.220 9.392 16.973 1.00 86.75 87 SER A O 1
ATOM 724 N N . ARG A 1 88 ? -8.396 9.654 18.276 1.00 88.00 88 ARG A N 1
ATOM 725 C CA . ARG A 1 88 ? -8.775 10.966 18.821 1.00 88.00 88 ARG A CA 1
ATOM 726 C C . ARG A 1 88 ? -8.327 12.097 17.898 1.00 88.00 88 ARG A C 1
ATOM 728 O O . ARG A 1 88 ? -8.997 13.121 17.838 1.00 88.00 88 ARG A O 1
ATOM 735 N N . ASP A 1 89 ? -7.234 11.885 17.171 1.00 86.06 89 ASP A N 1
ATOM 736 C CA . ASP A 1 89 ? -6.760 12.809 16.151 1.00 86.06 89 ASP A CA 1
ATOM 737 C C . ASP A 1 89 ? -7.506 12.580 14.831 1.00 86.06 89 ASP A C 1
ATOM 739 O O . ASP A 1 89 ? -7.241 11.623 14.092 1.00 86.06 89 ASP A O 1
ATOM 743 N N . VAL A 1 90 ? -8.459 13.477 14.581 1.00 87.00 90 VAL A N 1
ATOM 744 C CA . VAL A 1 90 ? -9.291 13.551 13.373 1.00 87.00 90 VAL A CA 1
ATOM 745 C C . VAL A 1 90 ? -8.960 14.771 12.507 1.00 87.00 90 VAL A C 1
ATOM 747 O O . VAL A 1 90 ? -9.654 15.020 11.526 1.00 87.00 90 VAL A O 1
ATOM 750 N N . ILE A 1 91 ? -7.943 15.553 12.888 1.00 89.12 91 ILE A N 1
ATOM 751 C CA . ILE A 1 91 ? -7.566 16.801 12.211 1.00 89.12 91 ILE A CA 1
ATOM 752 C C . ILE A 1 91 ? -6.356 16.550 11.311 1.00 89.12 91 ILE A C 1
ATOM 754 O O . ILE A 1 91 ? -6.339 17.011 10.169 1.00 89.12 91 ILE A O 1
ATOM 758 N N . THR A 1 92 ? -5.364 15.799 11.795 1.00 90.25 92 THR A N 1
ATOM 759 C CA . THR A 1 92 ? -4.166 15.484 11.014 1.00 90.25 92 THR A CA 1
ATOM 760 C C . THR A 1 92 ? -4.536 14.587 9.830 1.00 90.25 92 THR A C 1
ATOM 762 O O . THR A 1 92 ? -5.191 13.558 10.036 1.00 90.25 92 THR A O 1
ATOM 765 N N . PRO A 1 93 ? -4.110 14.907 8.596 1.00 92.50 93 PRO A N 1
ATOM 766 C CA . PRO A 1 93 ? -4.375 14.067 7.432 1.00 92.50 93 PRO A CA 1
ATOM 767 C C . PRO A 1 93 ? -3.849 12.639 7.600 1.00 92.50 93 PRO A C 1
ATOM 769 O O . PRO A 1 93 ? -2.877 12.401 8.312 1.00 92.50 93 PRO A O 1
ATOM 772 N N . LEU A 1 94 ? -4.478 11.678 6.928 1.00 93.00 94 LEU A N 1
ATOM 773 C CA . LEU A 1 94 ? -3.926 10.334 6.773 1.00 93.00 94 LEU A CA 1
ATOM 774 C C . LEU A 1 94 ? -2.917 10.362 5.618 1.00 93.00 94 LEU A C 1
ATOM 776 O O . LEU A 1 94 ? -3.302 10.659 4.489 1.00 93.00 94 LEU A O 1
ATOM 780 N N . MET A 1 95 ? -1.643 10.071 5.887 1.00 93.44 95 MET A N 1
ATOM 781 C CA . MET A 1 95 ? -0.586 10.099 4.866 1.00 93.44 95 MET A CA 1
ATOM 782 C C . MET A 1 95 ? -0.164 8.689 4.469 1.00 93.44 95 MET A C 1
ATOM 784 O O . MET A 1 95 ? -0.027 7.823 5.325 1.00 93.44 95 MET A O 1
ATOM 788 N N . MET A 1 96 ? 0.035 8.448 3.179 1.00 93.56 96 MET A N 1
ATOM 789 C CA . MET A 1 96 ? 0.577 7.197 2.653 1.00 93.56 96 MET A CA 1
ATOM 790 C C . MET A 1 96 ? 1.777 7.541 1.791 1.00 93.56 96 MET A C 1
ATOM 792 O O . MET A 1 96 ? 1.716 8.498 1.020 1.00 93.56 96 MET A O 1
ATOM 796 N N . GLU A 1 97 ? 2.843 6.767 1.921 1.00 94.31 97 GLU A N 1
ATOM 797 C CA . GLU A 1 97 ? 4.091 7.028 1.221 1.00 94.31 97 GLU A CA 1
ATOM 798 C C . GLU A 1 97 ? 4.492 5.794 0.424 1.00 94.31 97 GLU A C 1
ATOM 800 O O . GLU A 1 97 ? 4.507 4.678 0.950 1.00 94.31 97 GLU A O 1
ATOM 805 N N . LEU A 1 98 ? 4.750 6.012 -0.863 1.00 92.94 98 LEU A N 1
ATOM 806 C CA . LEU A 1 98 ? 5.197 4.999 -1.806 1.00 92.94 98 LEU A CA 1
ATOM 807 C C . LEU A 1 98 ? 6.648 5.317 -2.173 1.00 92.94 98 LEU A C 1
ATOM 809 O O . LEU A 1 98 ? 6.903 6.399 -2.706 1.00 92.94 98 LEU A O 1
ATOM 813 N N . ALA A 1 99 ? 7.561 4.396 -1.876 1.00 86.94 99 ALA A N 1
ATOM 814 C CA . ALA A 1 99 ? 8.997 4.520 -2.127 1.00 86.94 99 ALA A CA 1
ATOM 815 C C . ALA A 1 99 ? 9.520 3.386 -3.011 1.00 86.94 99 ALA A C 1
ATOM 817 O O . ALA A 1 99 ? 9.022 2.241 -2.862 1.00 86.94 99 ALA A O 1
#

pLDDT: mean 89.82, std 7.97, range [57.66, 96.31]